Protein AF-C6HD24-F1 (afdb_monomer_lite)

pLDDT: mean 72.28, std 17.22, range [37.91, 91.94]

Sequence (81 aa):
MTEEQQVACFMAGANSVFTGEKMLTTDCNGWEEDKRMLEKWGFYPMAGFQRGEFRGGATATTATTATTTTSPTASPPVPPA

Secondary structure (DSSP, 8-state):
--HHHHHHHHHTT------SSB-SSSB---HHHHHHHHHHTT--PPPPPPTT----------------------PPPPPP-

Foldseek 3Di:
DDLVVVVVVVVVPDPDDDEDQDDPPGGHHHPVVVVVSCVVVPHDDDDDDDPPPPPPDPDDDDDDDDDDDDDDDDDDDDDDD

Radius of gyration: 19.61 Å; chains: 1; bounding box: 36×40×49 Å

Organism: Ajellomyces capsulatus (strain H143) (NCBI:txid544712)

InterPro domains:
  IPR002684 Biotin synthase/Biotin biosynthesis bifunctional protein BioAB [PTHR22976] (2-53)
  IPR010722 Biotin and thiamin synthesis-associated domain [PF06968] (1-43)
  IPR013785 Aldolase-type TIM barrel [G3DSA:3.20.20.70] (1-48)
  IPR058240 Radical SAM superfamily [SSF102114] (2-46)

Structure (mmCIF, N/CA/C/O backbone):
data_AF-C6HD24-F1
#
_entry.id   AF-C6HD24-F1
#
loop_
_atom_site.group_PDB
_atom_site.id
_atom_site.type_symbol
_atom_site.label_atom_id
_atom_site.label_alt_id
_atom_site.label_comp_id
_atom_site.label_asym_id
_atom_site.label_entity_id
_atom_site.label_seq_id
_atom_site.pdbx_PDB_ins_code
_atom_site.Cartn_x
_atom_site.Cartn_y
_atom_site.Cartn_z
_atom_site.occupancy
_atom_site.B_iso_or_equiv
_atom_site.auth_seq_id
_atom_site.auth_comp_id
_atom_site.auth_asym_id
_atom_site.auth_atom_id
_atom_site.pdbx_PDB_model_num
ATOM 1 N N . MET A 1 1 ? -2.011 5.573 9.864 1.00 61.94 1 MET A N 1
ATOM 2 C CA . MET A 1 1 ? -2.414 5.800 8.458 1.00 61.94 1 MET A CA 1
ATOM 3 C C . MET A 1 1 ? -3.734 5.075 8.262 1.00 61.94 1 MET A C 1
ATOM 5 O O . MET A 1 1 ? -3.874 4.014 8.857 1.00 61.94 1 MET A O 1
ATOM 9 N N . THR A 1 2 ? -4.716 5.641 7.558 1.00 83.00 2 THR A N 1
ATOM 10 C CA . THR A 1 2 ? -5.965 4.905 7.285 1.00 83.00 2 THR A CA 1
ATOM 11 C C . THR A 1 2 ? -5.763 3.962 6.097 1.00 83.00 2 THR A C 1
ATOM 13 O O . THR A 1 2 ? -4.944 4.251 5.220 1.00 83.00 2 THR A O 1
ATOM 16 N N . GLU A 1 3 ? -6.489 2.841 6.073 1.00 84.06 3 GLU A N 1
ATOM 17 C CA . GLU A 1 3 ? -6.408 1.820 5.015 1.00 84.06 3 GLU A CA 1
ATOM 18 C C . GLU A 1 3 ? -6.600 2.452 3.623 1.00 84.06 3 GLU A C 1
ATOM 20 O O . GLU A 1 3 ? -5.851 2.197 2.683 1.00 84.06 3 GLU A O 1
ATOM 25 N N . GLU A 1 4 ? -7.550 3.379 3.513 1.00 86.94 4 GLU A N 1
ATOM 26 C CA . GLU A 1 4 ? -7.928 4.033 2.263 1.00 86.94 4 GLU A CA 1
ATOM 27 C C . GLU A 1 4 ? -6.830 4.964 1.737 1.00 86.94 4 GLU A C 1
ATOM 29 O O . GLU A 1 4 ? -6.630 5.062 0.528 1.00 86.94 4 GLU A O 1
ATOM 34 N N . GLN A 1 5 ? -6.090 5.636 2.626 1.00 88.44 5 GLN A N 1
ATOM 35 C CA . GLN A 1 5 ? -4.950 6.461 2.218 1.00 88.44 5 GLN A CA 1
ATOM 36 C C . GLN A 1 5 ? -3.803 5.602 1.694 1.00 88.44 5 GLN A C 1
ATOM 38 O O . GLN A 1 5 ? -3.163 5.977 0.713 1.00 88.44 5 GLN A O 1
ATOM 43 N N . GLN A 1 6 ? -3.550 4.453 2.322 1.00 87.69 6 GLN A N 1
ATOM 44 C CA . GLN A 1 6 ? -2.510 3.531 1.876 1.00 87.69 6 GLN A CA 1
ATOM 45 C C . GLN A 1 6 ? -2.850 2.975 0.491 1.00 87.69 6 GLN A C 1
ATOM 47 O O . GLN A 1 6 ? -2.014 3.009 -0.410 1.00 87.69 6 GLN A O 1
ATOM 52 N N . VAL A 1 7 ? -4.105 2.579 0.279 1.00 87.50 7 VAL A N 1
ATOM 53 C CA . VAL A 1 7 ? -4.606 2.133 -1.028 1.00 87.50 7 VAL A CA 1
ATOM 54 C C . VAL A 1 7 ? -4.540 3.247 -2.070 1.00 87.50 7 VAL A C 1
ATOM 56 O O . VAL A 1 7 ? -4.104 2.998 -3.192 1.00 87.50 7 VAL A O 1
ATOM 59 N N . ALA A 1 8 ? -4.886 4.488 -1.715 1.00 89.62 8 ALA A N 1
ATOM 60 C CA . ALA A 1 8 ? -4.752 5.625 -2.623 1.00 89.62 8 ALA A CA 1
ATOM 61 C C . ALA A 1 8 ? -3.297 5.831 -3.082 1.00 89.62 8 ALA A C 1
ATOM 63 O O . ALA A 1 8 ? -3.068 6.145 -4.249 1.00 89.62 8 ALA A O 1
ATOM 64 N N . CYS A 1 9 ? -2.305 5.595 -2.215 1.00 89.62 9 CYS A N 1
ATOM 65 C CA . CYS A 1 9 ? -0.893 5.621 -2.604 1.00 89.62 9 CYS A CA 1
ATOM 66 C C . CYS A 1 9 ? -0.543 4.517 -3.616 1.00 89.62 9 CYS A C 1
ATOM 68 O O . CYS A 1 9 ? 0.190 4.788 -4.569 1.00 89.62 9 CYS A O 1
ATOM 70 N N . PHE A 1 10 ? -1.088 3.305 -3.465 1.00 87.88 10 PHE A N 1
ATOM 71 C CA . PHE A 1 10 ? -0.923 2.233 -4.457 1.00 87.88 10 PHE A CA 1
ATOM 72 C C . PHE A 1 10 ? -1.594 2.576 -5.792 1.00 87.88 10 PHE A C 1
ATOM 74 O O . PHE A 1 10 ? -0.995 2.402 -6.850 1.00 87.88 10 PHE A O 1
ATOM 81 N N . MET A 1 11 ? -2.794 3.160 -5.760 1.00 86.12 11 MET A N 1
ATOM 82 C CA . MET A 1 11 ? -3.484 3.630 -6.969 1.00 86.12 11 MET A CA 1
ATOM 83 C C . MET A 1 11 ? -2.754 4.794 -7.656 1.00 86.12 11 MET A C 1
ATOM 85 O O . MET A 1 11 ? -2.823 4.925 -8.875 1.00 86.12 11 MET A O 1
ATOM 89 N N . ALA A 1 12 ? -2.028 5.620 -6.897 1.00 91.94 12 ALA A N 1
ATOM 90 C CA . ALA A 1 12 ? -1.187 6.695 -7.423 1.00 91.94 12 ALA A CA 1
ATOM 91 C C . ALA A 1 12 ? 0.141 6.200 -8.036 1.00 91.94 12 ALA A C 1
ATOM 93 O O . ALA A 1 12 ? 0.869 7.001 -8.622 1.00 91.94 12 ALA A O 1
ATOM 94 N N . GLY A 1 13 ? 0.460 4.904 -7.922 1.00 88.19 13 GLY A N 1
ATOM 95 C CA . GLY A 1 13 ? 1.631 4.281 -8.547 1.00 88.19 13 GLY A CA 1
ATOM 96 C C . GLY A 1 13 ? 2.705 3.773 -7.582 1.00 88.19 13 GLY A C 1
ATOM 97 O O . GLY A 1 13 ? 3.776 3.365 -8.038 1.00 88.19 13 GLY A O 1
ATOM 98 N N . ALA A 1 14 ? 2.467 3.772 -6.266 1.00 88.88 14 ALA A N 1
ATOM 99 C CA . ALA A 1 14 ? 3.320 3.011 -5.356 1.00 88.88 14 ALA A CA 1
ATOM 100 C C . ALA A 1 14 ? 3.167 1.508 -5.649 1.00 88.88 14 ALA A C 1
ATOM 102 O O . ALA A 1 14 ? 2.056 1.000 -5.693 1.00 88.88 14 ALA A O 1
ATOM 103 N N . ASN A 1 15 ? 4.279 0.791 -5.834 1.00 88.19 15 ASN A N 1
ATOM 104 C CA . ASN A 1 15 ? 4.284 -0.641 -6.186 1.00 88.19 15 ASN A CA 1
ATOM 105 C C . ASN A 1 15 ? 4.997 -1.521 -5.143 1.00 88.19 15 ASN A C 1
ATOM 107 O O . ASN A 1 15 ? 5.229 -2.705 -5.375 1.00 88.19 15 ASN A O 1
ATOM 111 N N . SER A 1 16 ? 5.413 -0.935 -4.019 1.00 86.31 16 SER A N 1
ATOM 112 C CA . SER A 1 16 ? 6.154 -1.610 -2.954 1.00 86.31 16 SER A CA 1
ATOM 113 C C . SER A 1 16 ? 5.843 -0.954 -1.615 1.00 86.31 16 SER A C 1
ATOM 115 O O . SER A 1 16 ? 5.676 0.264 -1.543 1.00 86.31 16 SER A O 1
ATOM 117 N N . VAL A 1 17 ? 5.782 -1.766 -0.563 1.00 85.88 17 VAL A N 1
ATOM 118 C CA . VAL A 1 17 ? 5.590 -1.327 0.819 1.00 85.88 17 VAL A CA 1
ATOM 119 C C . VAL A 1 17 ? 6.478 -2.149 1.741 1.00 85.88 17 VAL A C 1
ATOM 121 O O . VAL A 1 17 ? 6.745 -3.323 1.484 1.00 85.88 17 VAL A O 1
ATOM 124 N N . PHE A 1 18 ? 6.947 -1.519 2.812 1.00 86.19 18 PHE A N 1
ATOM 125 C CA . PHE A 1 18 ? 7.627 -2.214 3.894 1.00 86.19 18 PHE A CA 1
ATOM 126 C C . PHE A 1 18 ? 6.591 -2.730 4.886 1.00 86.19 18 PHE A C 1
ATOM 128 O O . PHE A 1 18 ? 5.826 -1.944 5.434 1.00 86.19 18 PHE A O 1
ATOM 135 N N . THR A 1 19 ? 6.611 -4.037 5.109 1.00 85.62 19 THR A N 1
ATOM 136 C CA . THR A 1 19 ? 5.712 -4.759 6.013 1.00 85.62 19 THR A CA 1
ATOM 137 C C . THR A 1 19 ? 6.527 -5.380 7.154 1.00 85.62 19 THR A C 1
ATOM 139 O O . THR A 1 19 ? 7.631 -5.870 6.889 1.00 85.62 19 THR A O 1
ATOM 142 N N . GLY A 1 20 ? 5.999 -5.470 8.377 1.00 81.62 20 GLY A N 1
ATOM 143 C CA . GLY A 1 20 ? 6.639 -6.200 9.484 1.00 81.6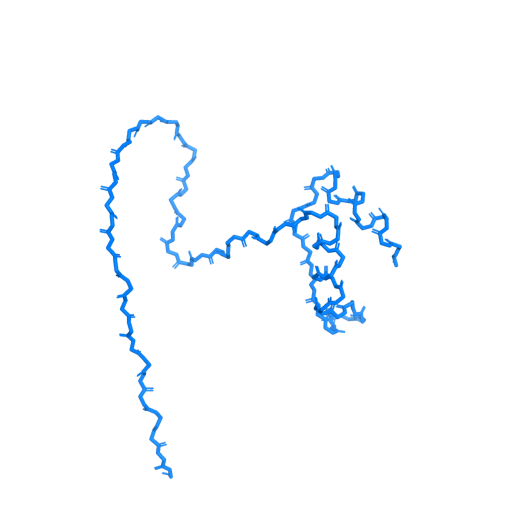2 20 GLY A CA 1
ATOM 144 C C . GLY A 1 20 ? 6.429 -5.541 10.847 1.00 81.62 20 GLY A C 1
ATOM 145 O O . GLY A 1 20 ? 5.938 -4.428 10.924 1.00 81.62 20 GLY A O 1
ATOM 146 N N . GLU A 1 21 ? 6.830 -6.199 11.940 1.00 74.44 21 GLU A N 1
ATOM 147 C CA . GLU A 1 21 ? 6.582 -5.672 13.299 1.00 74.44 21 GLU A CA 1
ATOM 148 C C . GLU A 1 21 ? 7.273 -4.327 13.573 1.00 74.44 21 GLU A C 1
ATOM 150 O O . GLU A 1 21 ? 6.796 -3.533 14.383 1.00 74.44 21 GLU A O 1
ATOM 155 N N . LYS A 1 22 ? 8.398 -4.045 12.903 1.00 77.31 22 LYS A N 1
ATOM 156 C CA . LYS A 1 22 ? 9.163 -2.822 13.141 1.00 77.31 22 LYS A CA 1
ATOM 157 C C . LYS A 1 22 ? 9.882 -2.322 11.894 1.00 77.31 22 LYS A C 1
ATOM 159 O O . LYS A 1 22 ? 10.514 -3.092 11.173 1.00 77.31 22 LYS A O 1
ATOM 164 N N . MET A 1 23 ? 9.844 -1.008 11.695 1.00 81.94 23 MET A N 1
ATOM 165 C CA . MET A 1 23 ? 10.770 -0.291 10.818 1.00 81.94 23 MET A CA 1
ATOM 166 C C . MET A 1 23 ? 12.086 0.016 11.554 1.00 81.94 23 MET A C 1
ATOM 168 O O . MET A 1 23 ? 12.306 -0.402 12.688 1.00 81.94 23 MET A O 1
ATOM 172 N N . LEU A 1 24 ? 12.983 0.783 10.928 1.00 82.69 24 LEU A N 1
ATOM 173 C CA . LEU A 1 24 ? 14.287 1.117 11.513 1.00 82.69 24 LEU A CA 1
ATOM 174 C C . LEU A 1 24 ? 14.181 1.767 12.910 1.00 82.69 24 LEU A C 1
ATOM 176 O O . LEU A 1 24 ? 14.998 1.484 13.783 1.00 82.69 24 LEU A O 1
ATOM 180 N N . THR A 1 25 ? 13.171 2.611 13.142 1.00 85.56 25 THR A N 1
ATOM 181 C CA . THR A 1 25 ? 12.988 3.347 14.409 1.00 85.56 25 THR A CA 1
ATOM 182 C C . THR A 1 25 ? 11.529 3.498 14.850 1.00 85.56 25 THR A C 1
ATOM 184 O O . THR A 1 25 ? 11.273 4.094 15.893 1.00 85.56 25 THR A O 1
ATOM 187 N N . THR A 1 26 ? 10.570 2.969 14.091 1.00 83.62 26 THR A N 1
ATOM 188 C CA . THR A 1 26 ? 9.130 3.152 14.332 1.00 83.62 26 THR A CA 1
ATOM 189 C C . THR A 1 26 ? 8.418 1.812 14.231 1.00 83.62 26 THR A C 1
ATOM 191 O O . THR A 1 26 ? 8.807 0.974 13.416 1.00 83.62 26 THR A O 1
ATOM 194 N N . ASP A 1 27 ? 7.397 1.608 15.056 1.00 79.00 27 ASP A N 1
ATOM 195 C CA . ASP A 1 27 ? 6.537 0.429 14.967 1.00 79.00 27 ASP A CA 1
ATOM 196 C C . ASP A 1 27 ? 5.753 0.447 13.646 1.00 79.00 27 ASP A C 1
ATOM 198 O O . ASP A 1 27 ? 5.416 1.513 13.119 1.00 79.00 27 ASP A O 1
ATOM 202 N N . CYS A 1 28 ? 5.519 -0.730 13.071 1.00 82.38 28 CYS A N 1
ATOM 203 C CA . CYS A 1 28 ? 4.879 -0.891 11.767 1.00 82.38 28 CYS A CA 1
ATOM 204 C C . CYS A 1 28 ? 3.734 -1.912 11.850 1.00 82.38 28 CYS A C 1
ATOM 206 O O . CYS A 1 28 ? 3.582 -2.607 12.856 1.00 82.38 28 CYS A O 1
ATOM 208 N N . ASN A 1 29 ? 2.895 -1.957 10.813 1.00 80.94 29 ASN A N 1
ATOM 209 C CA . ASN A 1 29 ? 1.790 -2.901 10.731 1.00 80.94 29 ASN A CA 1
ATOM 210 C C . ASN A 1 29 ? 2.315 -4.330 10.537 1.00 80.94 29 ASN A C 1
ATOM 212 O O . ASN A 1 29 ? 3.295 -4.580 9.828 1.00 80.94 29 ASN A O 1
ATOM 216 N N . GLY A 1 30 ? 1.630 -5.289 11.157 1.00 84.69 30 GLY A N 1
ATOM 217 C CA . GLY A 1 30 ? 1.983 -6.698 11.039 1.00 84.69 30 GLY A CA 1
ATOM 218 C C . GLY A 1 30 ? 1.828 -7.217 9.606 1.00 84.69 30 GLY A C 1
ATOM 219 O O . GLY A 1 30 ? 0.944 -6.793 8.864 1.00 84.69 30 GLY A O 1
ATOM 220 N N . TRP A 1 31 ? 2.649 -8.205 9.242 1.00 83.94 31 TRP A N 1
ATOM 221 C CA . TRP A 1 31 ? 2.623 -8.846 7.919 1.00 83.94 31 TRP A CA 1
ATOM 222 C C . TRP A 1 31 ? 1.221 -9.308 7.492 1.00 83.94 31 TRP A C 1
ATOM 224 O O . TRP A 1 31 ? 0.776 -9.032 6.381 1.00 83.94 31 TRP A O 1
ATOM 234 N N . GLU A 1 32 ? 0.508 -9.992 8.388 1.00 86.19 32 GLU A N 1
ATOM 235 C CA . GLU A 1 32 ? -0.828 -10.532 8.107 1.00 86.19 32 GLU A CA 1
ATOM 236 C C . GLU A 1 32 ? -1.877 -9.434 7.883 1.00 86.19 32 GLU A C 1
ATOM 238 O O . GLU A 1 32 ? -2.843 -9.626 7.144 1.00 86.19 32 GLU A O 1
ATOM 243 N N . GLU A 1 33 ? -1.699 -8.273 8.509 1.00 86.94 33 GLU A N 1
ATOM 244 C CA . GLU A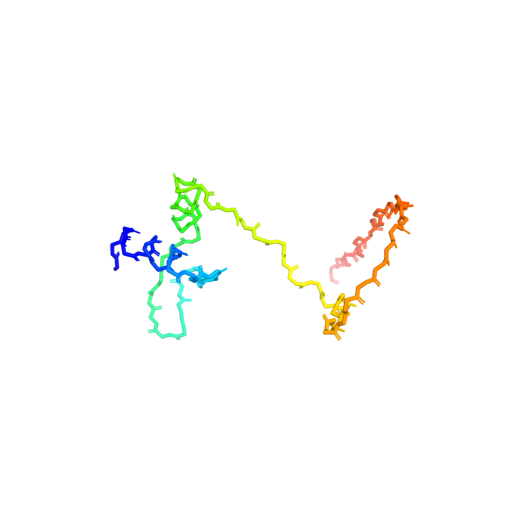 1 33 ? -2.605 -7.140 8.358 1.00 86.94 33 GLU A CA 1
ATOM 245 C C . GLU A 1 33 ? -2.427 -6.463 6.999 1.00 86.94 33 GLU A C 1
ATOM 247 O O . GLU A 1 33 ? -3.410 -6.322 6.265 1.00 86.94 33 GLU A O 1
ATOM 252 N N . ASP A 1 34 ? -1.185 -6.151 6.620 1.00 86.38 34 ASP A N 1
ATOM 253 C CA . ASP A 1 34 ? -0.869 -5.576 5.308 1.00 86.38 34 ASP A CA 1
ATOM 254 C C . ASP A 1 34 ? -1.262 -6.533 4.176 1.00 86.38 34 ASP A C 1
ATOM 256 O O . ASP A 1 34 ? -1.830 -6.114 3.165 1.00 86.38 34 ASP A O 1
ATOM 260 N N . LYS A 1 35 ? -1.039 -7.839 4.362 1.00 86.06 35 LYS A N 1
ATOM 261 C CA . LYS A 1 35 ? -1.444 -8.867 3.399 1.00 86.06 35 LYS A CA 1
ATOM 262 C C . LYS A 1 35 ? -2.962 -8.911 3.216 1.00 86.06 35 LYS A C 1
ATOM 264 O O . LYS A 1 35 ? -3.432 -8.889 2.080 1.00 86.06 35 LYS A O 1
ATOM 269 N N . ARG A 1 36 ? -3.732 -8.933 4.312 1.00 89.31 36 ARG A N 1
ATOM 270 C CA . ARG A 1 36 ? -5.205 -8.934 4.266 1.00 89.31 36 ARG A CA 1
ATOM 271 C C . ARG A 1 36 ? -5.743 -7.673 3.594 1.00 89.31 36 ARG A C 1
ATOM 273 O O . ARG A 1 36 ? -6.706 -7.757 2.836 1.00 89.31 36 ARG A O 1
ATOM 280 N N . MET A 1 37 ? -5.132 -6.520 3.862 1.00 88.56 37 MET A N 1
ATOM 281 C CA . MET A 1 37 ? -5.480 -5.271 3.193 1.00 88.56 37 MET A CA 1
ATOM 282 C C . MET A 1 37 ? -5.240 -5.382 1.683 1.00 88.56 37 MET A C 1
ATOM 284 O O . MET A 1 37 ? -6.156 -5.149 0.901 1.00 88.56 37 MET A O 1
ATOM 288 N N . LEU A 1 38 ? -4.033 -5.761 1.260 1.00 89.38 38 LEU A N 1
ATOM 289 C CA . LEU A 1 38 ? -3.684 -5.868 -0.159 1.00 89.38 38 LEU A CA 1
ATOM 290 C C . LEU A 1 38 ? -4.625 -6.831 -0.901 1.00 89.38 38 LEU A C 1
ATOM 292 O O . LEU A 1 38 ? -5.140 -6.482 -1.961 1.00 89.38 38 LEU A O 1
ATOM 296 N N . GLU A 1 39 ? -4.927 -7.987 -0.306 1.00 89.19 39 GLU A N 1
ATOM 297 C CA . GLU A 1 39 ? -5.835 -8.989 -0.876 1.00 89.19 39 GLU A CA 1
ATOM 298 C C . GLU A 1 39 ? -7.281 -8.480 -0.984 1.00 89.19 39 GLU A C 1
ATOM 300 O O . GLU A 1 39 ? -7.920 -8.647 -2.023 1.00 89.19 39 GLU A O 1
ATOM 305 N N . LYS A 1 40 ? -7.786 -7.782 0.043 1.00 90.19 40 LYS A N 1
ATOM 306 C CA . LYS A 1 40 ? -9.134 -7.184 0.052 1.00 90.19 40 LYS A CA 1
ATOM 307 C C . LYS A 1 40 ? -9.342 -6.189 -1.093 1.00 90.19 40 LYS A C 1
ATOM 309 O O . LYS A 1 40 ? -10.440 -6.111 -1.638 1.00 90.19 40 LYS A O 1
ATOM 314 N N . TRP A 1 41 ? -8.301 -5.442 -1.454 1.00 87.62 41 TRP A N 1
ATOM 315 C CA . TRP A 1 41 ? -8.334 -4.458 -2.540 1.00 87.62 41 TRP A CA 1
ATOM 316 C C . TRP A 1 41 ? -7.911 -5.032 -3.904 1.00 87.62 41 TRP A C 1
ATOM 318 O O . TRP A 1 41 ? -7.937 -4.314 -4.902 1.00 87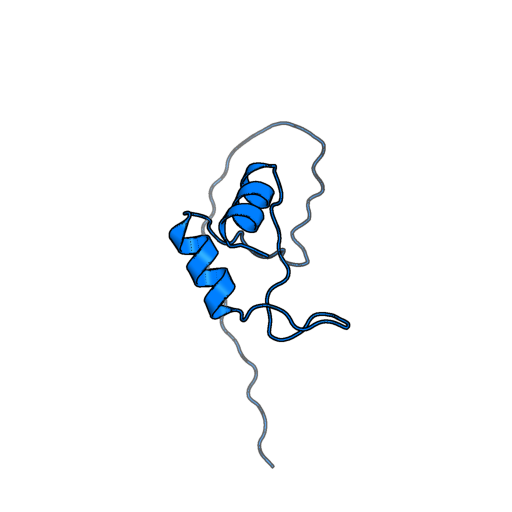.62 41 TRP A O 1
ATOM 328 N N . GLY A 1 42 ? -7.579 -6.326 -3.974 1.00 88.25 42 GLY A N 1
ATOM 329 C CA . GLY A 1 42 ? -7.251 -7.031 -5.216 1.00 88.25 42 GLY A CA 1
ATOM 330 C C . GLY A 1 42 ? -5.796 -6.895 -5.676 1.00 88.25 42 GLY A C 1
ATOM 331 O O . GLY A 1 42 ? -5.488 -7.212 -6.826 1.00 88.25 42 GLY A O 1
ATOM 332 N N . PHE A 1 43 ? -4.891 -6.438 -4.810 1.00 87.88 43 PHE A N 1
ATOM 333 C CA . PHE A 1 43 ? -3.460 -6.400 -5.101 1.00 87.88 43 PHE A CA 1
ATOM 334 C C . PHE A 1 43 ? -2.823 -7.779 -4.906 1.00 87.88 43 PHE A C 1
ATOM 336 O O . PHE A 1 43 ? -3.163 -8.520 -3.985 1.00 87.88 43 PHE A O 1
ATOM 343 N N . TYR A 1 44 ? -1.860 -8.110 -5.765 1.00 85.00 44 TYR A N 1
ATOM 344 C CA . TYR A 1 44 ? -1.122 -9.370 -5.721 1.00 85.00 44 TYR A CA 1
ATOM 345 C C . TYR A 1 44 ? 0.381 -9.114 -5.535 1.00 85.00 44 TYR A C 1
ATOM 347 O O . TYR A 1 44 ? 0.917 -8.145 -6.082 1.00 85.00 44 TYR A O 1
ATOM 355 N N . PRO A 1 45 ? 1.091 -9.974 -4.784 1.00 83.25 45 PRO A N 1
ATOM 356 C CA . PRO A 1 45 ? 2.533 -9.861 -4.640 1.00 83.25 45 PRO A CA 1
ATOM 357 C C . PRO A 1 45 ? 3.221 -10.172 -5.973 1.00 83.25 45 PRO A C 1
ATOM 359 O O . PRO A 1 45 ? 2.931 -11.176 -6.627 1.00 83.25 45 PRO A O 1
ATOM 362 N N . MET A 1 46 ? 4.157 -9.315 -6.374 1.00 83.12 46 MET A N 1
ATOM 363 C CA . MET A 1 46 ? 5.022 -9.584 -7.521 1.00 83.12 46 MET A CA 1
ATOM 364 C C . MET A 1 46 ? 6.109 -10.596 -7.148 1.00 83.12 46 MET A C 1
ATOM 366 O O . MET A 1 46 ? 6.515 -10.690 -5.987 1.00 83.12 46 MET A O 1
ATOM 370 N N . ALA A 1 47 ? 6.595 -11.348 -8.139 1.00 81.69 47 ALA A N 1
ATOM 371 C CA . ALA A 1 47 ? 7.714 -12.260 -7.938 1.00 81.69 47 ALA A CA 1
ATOM 372 C C . ALA A 1 47 ? 8.936 -11.489 -7.416 1.00 81.69 47 ALA A C 1
ATOM 374 O O . ALA A 1 47 ? 9.293 -10.429 -7.936 1.00 81.69 47 ALA A O 1
ATOM 375 N N . GLY A 1 48 ? 9.562 -12.025 -6.367 1.00 79.31 48 GLY A N 1
ATOM 376 C CA . GLY A 1 48 ? 10.776 -11.449 -5.807 1.00 79.31 48 GLY A CA 1
ATOM 377 C C . GLY A 1 48 ? 11.903 -11.447 -6.837 1.00 79.31 48 GLY A C 1
ATOM 378 O O . GLY A 1 48 ? 12.022 -12.355 -7.656 1.00 79.31 48 GLY A O 1
ATOM 379 N N . PHE A 1 49 ? 12.750 -10.424 -6.786 1.00 78.12 49 PHE A N 1
ATOM 380 C CA . PHE A 1 49 ? 13.921 -10.362 -7.647 1.00 78.12 49 PHE A CA 1
ATOM 381 C C . PHE A 1 49 ? 14.913 -11.483 -7.293 1.00 78.12 49 PHE A C 1
ATOM 383 O O . PHE A 1 49 ? 15.474 -11.506 -6.194 1.00 78.12 49 PHE A O 1
ATOM 390 N N . GLN A 1 50 ? 15.169 -12.391 -8.235 1.00 79.69 50 GLN A N 1
ATOM 391 C CA . GLN A 1 50 ? 16.202 -13.415 -8.108 1.00 79.69 50 GLN A CA 1
ATOM 392 C C . GLN A 1 50 ? 17.554 -12.832 -8.563 1.00 79.69 50 GLN A C 1
ATOM 394 O O . GLN A 1 50 ? 17.716 -12.379 -9.701 1.00 79.69 50 GLN A O 1
ATOM 399 N N . ARG A 1 51 ? 18.560 -12.825 -7.675 1.00 63.03 51 ARG A N 1
ATOM 400 C CA . ARG A 1 51 ? 19.929 -12.409 -8.035 1.00 63.03 51 ARG A CA 1
ATOM 401 C C . ARG A 1 51 ? 20.470 -13.326 -9.139 1.00 63.03 51 ARG A C 1
ATOM 403 O O . ARG A 1 51 ? 20.749 -14.488 -8.875 1.00 63.03 51 ARG A O 1
ATOM 410 N N . GLY A 1 52 ? 20.646 -12.775 -10.342 1.00 65.44 52 GLY A N 1
ATOM 411 C CA . GLY A 1 52 ? 21.160 -13.486 -11.522 1.00 65.44 52 GLY A CA 1
ATOM 412 C C . GLY A 1 52 ? 20.342 -13.264 -12.800 1.00 65.44 52 GLY A C 1
ATOM 413 O O . GLY A 1 52 ? 20.867 -13.459 -13.890 1.00 65.44 52 GLY A O 1
ATOM 414 N N . GLU A 1 53 ? 19.100 -12.783 -12.686 1.00 60.59 53 GLU A N 1
ATOM 415 C CA . GLU A 1 53 ? 18.167 -12.626 -13.818 1.00 60.59 53 GLU A CA 1
ATOM 416 C C . GLU A 1 53 ? 18.059 -11.198 -14.378 1.00 60.59 53 GLU A C 1
ATOM 418 O O . GLU A 1 53 ? 17.299 -10.958 -15.316 1.00 60.59 53 GLU A O 1
ATOM 423 N N . PHE A 1 54 ? 18.843 -10.235 -13.872 1.00 56.97 54 PHE A N 1
ATOM 424 C CA . PHE A 1 54 ? 18.860 -8.873 -14.419 1.00 56.97 54 PHE A CA 1
ATOM 425 C C . PHE A 1 54 ? 19.559 -8.831 -15.786 1.00 56.97 54 PHE A C 1
ATOM 427 O O . PHE A 1 54 ? 20.715 -8.429 -15.916 1.00 56.97 54 PHE A O 1
ATOM 434 N N . ARG A 1 55 ? 18.838 -9.223 -16.839 1.00 60.31 55 ARG A N 1
ATOM 435 C CA . ARG A 1 55 ? 19.150 -8.820 -18.211 1.00 60.31 55 ARG A CA 1
ATOM 436 C C . ARG A 1 55 ? 18.654 -7.386 -18.357 1.00 60.31 55 ARG A C 1
ATOM 438 O O . ARG A 1 55 ? 17.509 -7.156 -18.730 1.00 60.31 55 ARG A O 1
ATOM 445 N N . GLY A 1 56 ? 19.498 -6.425 -17.980 1.00 59.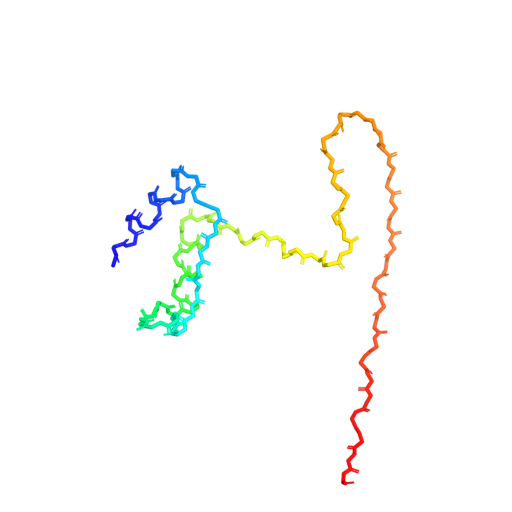81 56 GLY A N 1
ATOM 446 C CA . GLY A 1 56 ? 19.235 -5.008 -18.223 1.00 59.81 56 GLY A CA 1
ATOM 447 C C . GLY A 1 56 ? 18.855 -4.809 -19.691 1.00 59.81 56 GLY A C 1
ATOM 448 O O . GLY A 1 56 ? 19.638 -5.128 -20.581 1.00 59.81 56 GLY A O 1
ATOM 449 N N . GLY A 1 57 ? 17.629 -4.354 -19.935 1.00 45.03 57 GLY A N 1
ATOM 450 C CA . GLY A 1 57 ? 17.040 -4.326 -21.267 1.00 45.03 57 GLY A CA 1
ATOM 451 C C . GLY A 1 57 ? 16.351 -3.005 -21.557 1.00 45.03 57 GLY A C 1
ATOM 452 O O . GLY A 1 57 ? 15.135 -2.963 -21.697 1.00 45.03 57 GLY A O 1
ATOM 453 N N . ALA A 1 58 ? 17.126 -1.933 -21.714 1.00 52.88 58 ALA A N 1
ATOM 454 C CA . ALA A 1 58 ? 16.776 -0.962 -22.740 1.00 52.88 58 ALA A CA 1
ATOM 455 C C . ALA A 1 58 ? 17.245 -1.561 -24.070 1.00 52.88 58 ALA A C 1
ATOM 457 O O . ALA A 1 58 ? 18.411 -1.433 -24.419 1.00 52.88 58 ALA A O 1
ATOM 458 N N . THR A 1 59 ? 16.383 -2.313 -24.751 1.00 40.59 59 THR A N 1
ATOM 459 C CA . THR A 1 59 ? 16.296 -2.386 -26.221 1.00 40.59 59 THR A CA 1
ATOM 460 C C . THR A 1 59 ? 15.188 -3.356 -26.612 1.00 40.59 59 THR A C 1
ATOM 462 O O . THR A 1 59 ? 15.037 -4.445 -26.065 1.00 40.59 59 THR A O 1
ATOM 465 N N . ALA A 1 60 ? 14.376 -2.890 -27.550 1.00 53.50 60 ALA A N 1
ATOM 466 C CA . ALA A 1 60 ? 13.254 -3.603 -28.113 1.00 53.50 60 ALA A CA 1
ATOM 467 C C . ALA A 1 60 ? 13.680 -4.827 -28.947 1.00 53.50 60 ALA A C 1
ATOM 469 O O . ALA A 1 60 ? 14.762 -4.858 -29.530 1.00 53.50 60 ALA A O 1
ATOM 470 N N . THR A 1 61 ? 12.705 -5.730 -29.098 1.00 42.78 61 THR A N 1
ATOM 471 C CA . THR A 1 6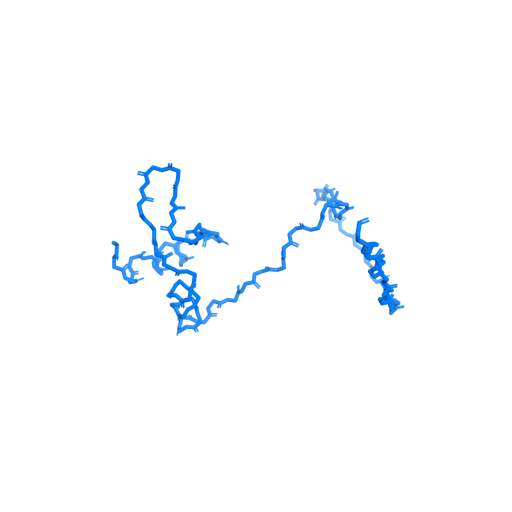1 ? 12.482 -6.616 -30.255 1.00 42.78 61 THR A CA 1
ATOM 472 C C . THR A 1 61 ? 13.010 -8.060 -30.172 1.00 42.78 61 THR A C 1
ATOM 474 O O . THR A 1 61 ? 14.203 -8.345 -30.168 1.00 42.78 61 THR A O 1
ATOM 477 N N . THR A 1 62 ? 12.023 -8.951 -30.344 1.00 40.16 62 THR A N 1
ATOM 478 C CA . THR A 1 62 ? 12.001 -10.255 -31.046 1.00 40.16 62 THR A CA 1
ATOM 479 C C . THR A 1 62 ? 12.086 -11.573 -30.265 1.00 40.16 62 THR A C 1
ATOM 481 O O . THR A 1 62 ? 13.109 -11.937 -29.704 1.00 40.16 62 THR A O 1
ATOM 484 N N . ALA A 1 63 ? 10.988 -12.319 -30.453 1.00 44.69 63 ALA A N 1
ATOM 485 C CA . ALA A 1 63 ? 10.856 -13.760 -30.684 1.00 44.69 63 ALA A CA 1
ATOM 486 C C . ALA A 1 63 ? 11.117 -14.757 -29.541 1.00 44.69 63 ALA A C 1
ATOM 488 O O . ALA A 1 63 ? 12.239 -15.004 -29.122 1.00 44.69 63 ALA A O 1
ATOM 489 N N . THR A 1 64 ? 10.010 -15.412 -29.164 1.00 47.56 64 THR A N 1
ATOM 490 C CA . THR A 1 64 ? 9.797 -16.870 -29.203 1.00 47.56 64 THR A CA 1
ATOM 491 C C . THR A 1 64 ? 10.989 -17.754 -28.844 1.00 47.56 64 THR A C 1
ATOM 493 O O . THR A 1 64 ? 11.933 -17.852 -29.618 1.00 47.56 64 THR A O 1
ATOM 496 N N . THR A 1 65 ? 10.866 -18.538 -27.768 1.00 37.91 65 THR A N 1
ATOM 497 C CA . THR A 1 65 ? 10.771 -20.016 -27.821 1.00 37.91 65 THR A CA 1
ATOM 498 C C . THR A 1 65 ? 10.510 -20.551 -26.411 1.00 37.91 65 THR A C 1
ATOM 500 O O . THR A 1 65 ? 11.175 -20.178 -25.450 1.00 37.91 65 THR A O 1
ATOM 503 N N . ALA A 1 66 ? 9.498 -21.410 -26.299 1.00 53.59 66 ALA A N 1
ATOM 504 C CA . ALA A 1 66 ? 9.171 -22.169 -25.103 1.00 53.59 66 ALA A CA 1
ATOM 505 C C . ALA A 1 66 ? 10.285 -23.164 -24.762 1.00 53.59 66 ALA A C 1
ATOM 507 O O . ALA A 1 66 ? 10.726 -23.898 -25.644 1.00 53.59 66 ALA A O 1
ATOM 508 N N . THR A 1 67 ? 10.675 -23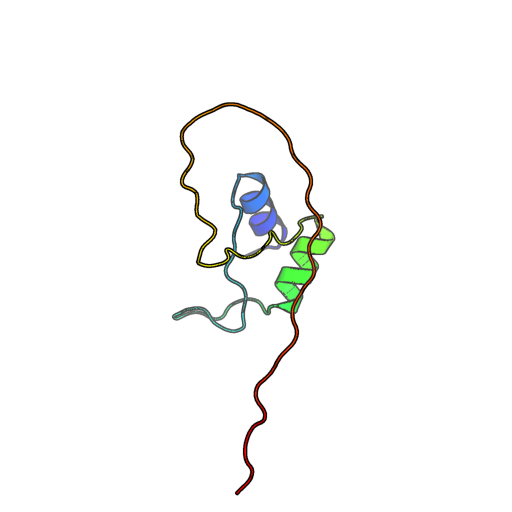.284 -23.492 1.00 38.53 67 THR A N 1
ATOM 509 C CA . THR A 1 67 ? 11.301 -24.517 -22.990 1.00 38.53 67 THR A CA 1
ATOM 510 C C . THR A 1 67 ? 11.046 -24.681 -21.490 1.00 38.53 67 THR A C 1
ATOM 512 O O . THR A 1 67 ? 11.646 -24.023 -20.648 1.00 38.53 67 THR A O 1
ATOM 515 N N . THR A 1 68 ? 10.116 -25.582 -21.180 1.00 48.84 68 THR A N 1
ATOM 516 C CA . THR A 1 68 ? 10.042 -26.393 -19.959 1.00 48.84 68 THR A CA 1
ATOM 517 C C . THR A 1 68 ? 11.432 -26.828 -19.500 1.00 48.84 68 THR A C 1
ATOM 519 O O . THR A 1 68 ? 12.125 -27.392 -20.333 1.00 48.84 68 THR A O 1
ATOM 522 N N . THR A 1 69 ? 11.818 -26.679 -18.224 1.00 42.53 69 THR A N 1
ATOM 523 C CA . THR A 1 69 ? 12.764 -27.590 -17.525 1.00 42.53 69 THR A CA 1
ATOM 524 C C . THR A 1 69 ? 12.766 -27.317 -16.010 1.00 42.53 69 THR A C 1
ATOM 526 O O . THR A 1 69 ? 13.293 -26.324 -15.527 1.00 42.53 69 THR A O 1
ATOM 529 N N . THR A 1 70 ? 12.084 -28.222 -15.304 1.00 46.97 70 THR A N 1
ATOM 530 C CA . THR A 1 70 ? 12.355 -28.827 -13.984 1.00 46.97 70 THR A CA 1
ATOM 531 C C . THR A 1 70 ? 13.274 -28.142 -12.956 1.00 46.97 70 THR A C 1
ATOM 533 O O . THR A 1 70 ? 14.468 -27.950 -13.165 1.00 46.97 70 THR A O 1
ATOM 536 N N . SER A 1 71 ? 12.694 -27.975 -11.764 1.00 46.50 71 SER A N 1
ATOM 537 C CA . SER A 1 71 ? 13.328 -27.848 -10.442 1.00 46.50 71 SER A CA 1
ATOM 538 C C . SER A 1 71 ? 14.430 -28.891 -10.171 1.00 46.50 71 SER A C 1
ATOM 540 O O . SER A 1 71 ? 14.277 -30.043 -10.584 1.00 46.50 71 SER A O 1
ATOM 542 N N . PRO A 1 72 ? 15.465 -28.547 -9.380 1.00 56.47 72 PRO A N 1
ATOM 543 C CA . PRO A 1 72 ? 16.175 -29.533 -8.579 1.00 56.47 72 PRO A CA 1
ATOM 544 C C . PRO A 1 72 ? 16.126 -29.215 -7.076 1.00 56.47 72 PRO A C 1
ATOM 546 O O . PRO A 1 72 ? 16.611 -28.196 -6.587 1.00 56.47 72 PRO A O 1
ATOM 549 N N . THR A 1 73 ? 15.556 -30.173 -6.352 1.00 48.91 73 THR A N 1
ATOM 550 C CA . THR A 1 73 ? 15.833 -30.546 -4.963 1.00 48.91 73 THR A CA 1
ATOM 551 C C . THR A 1 73 ? 17.333 -30.588 -4.651 1.00 48.91 73 THR A C 1
ATOM 553 O O . THR A 1 73 ? 18.074 -31.214 -5.403 1.00 48.91 73 THR A O 1
ATOM 556 N N . ALA A 1 74 ? 17.750 -30.032 -3.503 1.00 43.06 74 ALA A N 1
ATOM 557 C CA . ALA A 1 74 ? 18.586 -30.718 -2.498 1.00 43.06 74 ALA A CA 1
ATOM 558 C C . ALA A 1 74 ? 19.004 -29.763 -1.359 1.00 43.06 74 ALA A C 1
ATOM 560 O O . ALA A 1 74 ? 19.923 -28.959 -1.503 1.00 43.06 74 ALA A O 1
ATOM 561 N N . SER A 1 75 ? 18.354 -29.900 -0.200 1.00 49.72 75 SER A N 1
ATOM 562 C CA . SER A 1 75 ? 18.885 -29.435 1.087 1.00 49.72 75 SER A CA 1
ATOM 563 C C . SER A 1 75 ? 20.104 -30.281 1.481 1.00 49.72 75 SER A C 1
ATOM 565 O O . SER A 1 75 ? 20.008 -31.509 1.420 1.00 49.72 75 SER A O 1
ATOM 567 N N . PRO A 1 76 ? 21.225 -29.697 1.934 1.00 65.12 76 PRO A N 1
ATOM 568 C CA . PRO A 1 76 ? 22.274 -30.471 2.590 1.00 65.12 76 PRO A CA 1
ATOM 569 C C . PRO A 1 76 ? 21.856 -30.837 4.033 1.00 65.12 76 PRO A C 1
ATOM 571 O O . PRO A 1 76 ? 21.256 -30.006 4.721 1.00 65.12 76 PRO A O 1
ATOM 574 N N . PRO A 1 77 ? 22.142 -32.063 4.514 1.00 61.41 77 PRO A N 1
ATOM 575 C CA . PRO A 1 77 ? 21.800 -32.488 5.869 1.00 61.41 77 PRO A CA 1
ATOM 576 C C . PRO A 1 77 ? 22.707 -31.827 6.919 1.00 61.41 77 PRO A C 1
ATOM 578 O O . PRO A 1 77 ? 23.928 -31.780 6.770 1.00 61.41 77 PRO A O 1
ATOM 581 N N . VAL A 1 78 ? 22.090 -31.337 7.997 1.00 65.00 78 VAL A N 1
ATOM 582 C CA . VAL A 1 78 ? 22.751 -30.816 9.205 1.00 65.00 78 VAL A CA 1
ATOM 583 C C . VAL A 1 78 ? 23.351 -31.989 10.003 1.00 65.00 78 VAL A C 1
ATOM 585 O O . VAL A 1 78 ? 22.622 -32.945 10.273 1.00 65.00 78 VAL A O 1
ATOM 588 N N . PRO A 1 79 ? 24.638 -31.959 10.399 1.00 65.50 79 PRO A N 1
ATOM 589 C CA . PRO A 1 79 ? 25.207 -32.969 11.291 1.00 65.50 79 PRO A CA 1
ATOM 590 C C . PRO A 1 79 ? 24.760 -32.739 12.752 1.00 65.50 79 PRO A C 1
ATOM 592 O O . PRO A 1 79 ? 24.715 -31.587 13.190 1.00 65.50 79 PRO A O 1
ATOM 595 N N . PRO A 1 80 ? 24.441 -33.793 13.525 1.00 64.94 80 PRO A N 1
ATOM 596 C CA . PRO A 1 80 ? 24.182 -33.675 14.958 1.00 64.94 80 PRO A CA 1
ATOM 597 C C . PRO A 1 80 ? 25.447 -33.872 15.819 1.00 64.94 80 PRO A C 1
ATOM 599 O O . PRO A 1 80 ? 26.273 -34.728 15.502 1.00 64.94 80 PRO A O 1
ATOM 602 N N . ALA A 1 81 ? 25.454 -33.159 16.958 1.00 48.28 81 ALA A N 1
ATOM 603 C CA . ALA A 1 81 ? 26.360 -33.199 18.124 1.00 48.28 81 ALA A CA 1
ATOM 604 C C . ALA A 1 81 ? 27.687 -32.424 18.029 1.00 48.28 81 ALA A C 1
ATOM 606 O O . ALA A 1 81 ? 28.588 -32.824 17.262 1.00 48.28 81 ALA A O 1
#